Protein AF-A0A953YFQ1-F1 (afdb_monomer)

Radius of gyration: 13.42 Å; Cα contacts (8 Å, |Δi|>4): 39; chains: 1; bounding box: 32×25×30 Å

pLDDT: mean 88.07, std 8.24, range [58.53, 96.0]

Mean predicted aligned error: 4.84 Å

Nearest PDB structures (foldseek):
  4pa1-assembly1_A  TM=6.513E-01  e=3.472E-01  Feline immunodeficiency virus (isolate Petaluma)
  3vqp-assembly1_A  TM=6.114E-01  e=2.579E+00  Human immunodeficiency virus 1
  3ao4-assembly1_A  TM=6.271E-01  e=3.401E+00  Human immunodeficiency virus 1
  3vq4-assembly1_A  TM=6.157E-01  e=3.173E+00  Human immunodeficiency virus 1
  8ouw-assembly1_L  TM=3.887E-01  e=9.594E+00  Caenorhabditis elegans

Structure (mmCIF, N/CA/C/O backbone):
data_AF-A0A953YFQ1-F1
#
_entry.id   AF-A0A953YFQ1-F1
#
loop_
_atom_site.group_PDB
_atom_site.id
_atom_site.type_symbol
_atom_site.label_atom_id
_atom_site.label_alt_id
_atom_site.label_comp_id
_atom_site.label_asym_id
_atom_site.label_entity_id
_atom_site.label_seq_id
_atom_site.pdbx_PDB_ins_code
_atom_site.Cartn_x
_atom_site.Cartn_y
_atom_site.Cartn_z
_atom_site.occupancy
_atom_site.B_iso_or_equiv
_atom_site.auth_seq_id
_atom_site.auth_comp_id
_atom_site.auth_asym_id
_atom_site.auth_atom_id
_atom_site.pdbx_PDB_model_num
ATOM 1 N N . MET A 1 1 ? -1.971 9.712 7.057 1.00 58.53 1 MET A N 1
ATOM 2 C CA . MET A 1 1 ? -0.869 9.237 6.195 1.00 58.53 1 MET A CA 1
ATOM 3 C C . MET A 1 1 ? -1.425 9.109 4.790 1.00 58.53 1 MET A C 1
ATOM 5 O O . MET A 1 1 ? -2.452 8.460 4.638 1.00 58.53 1 MET A O 1
ATOM 9 N N . ASN A 1 2 ? -0.834 9.800 3.816 1.00 75.69 2 ASN A N 1
ATOM 10 C CA . ASN A 1 2 ? -1.333 9.852 2.441 1.00 75.69 2 ASN A CA 1
ATOM 11 C C . ASN A 1 2 ? -0.902 8.595 1.658 1.00 75.69 2 ASN A C 1
ATOM 13 O O . ASN A 1 2 ? 0.214 8.109 1.838 1.00 75.69 2 ASN A O 1
ATOM 17 N N . VAL A 1 3 ? -1.769 8.084 0.777 1.00 77.31 3 VAL A N 1
ATOM 18 C CA . VAL A 1 3 ? -1.480 6.959 -0.133 1.00 77.31 3 VAL A CA 1
ATOM 19 C C . VAL A 1 3 ? -0.246 7.254 -0.984 1.00 77.31 3 VAL A C 1
ATOM 21 O O . VAL A 1 3 ? 0.610 6.387 -1.132 1.00 77.31 3 VAL A O 1
ATOM 24 N N . ASN A 1 4 ? -0.122 8.487 -1.483 1.00 81.62 4 ASN A N 1
ATOM 25 C CA . ASN A 1 4 ? 0.981 8.885 -2.361 1.00 81.62 4 ASN A CA 1
ATOM 26 C C . ASN A 1 4 ? 2.353 8.737 -1.694 1.00 81.62 4 ASN A C 1
ATOM 28 O O . ASN A 1 4 ? 3.328 8.412 -2.367 1.00 81.62 4 ASN A O 1
ATOM 32 N N . ASP A 1 5 ? 2.439 8.950 -0.379 1.00 82.31 5 ASP A N 1
ATOM 33 C CA . ASP A 1 5 ? 3.702 8.814 0.351 1.00 82.31 5 ASP A CA 1
ATOM 34 C C . ASP A 1 5 ? 4.076 7.346 0.566 1.00 82.31 5 ASP A C 1
ATOM 36 O O . ASP A 1 5 ? 5.251 7.001 0.511 1.00 82.31 5 ASP A O 1
ATOM 40 N N . ARG A 1 6 ? 3.085 6.461 0.737 1.00 83.56 6 ARG A N 1
ATOM 41 C CA . ARG A 1 6 ? 3.315 5.013 0.833 1.00 83.56 6 ARG A CA 1
ATOM 42 C C . ARG A 1 6 ? 3.650 4.403 -0.529 1.00 83.56 6 ARG A C 1
ATOM 44 O O . ARG A 1 6 ? 4.533 3.562 -0.603 1.00 83.56 6 ARG A O 1
ATOM 51 N N . LEU A 1 7 ? 2.998 4.856 -1.602 1.00 87.12 7 LEU A N 1
ATOM 52 C CA . LEU A 1 7 ? 3.266 4.388 -2.966 1.00 87.12 7 LEU A CA 1
ATOM 53 C C . LEU A 1 7 ? 4.732 4.613 -3.357 1.00 87.12 7 LEU A C 1
ATOM 55 O O . LEU A 1 7 ? 5.343 3.752 -3.977 1.00 87.12 7 LEU A O 1
ATOM 59 N N . ARG A 1 8 ? 5.320 5.733 -2.920 1.00 87.25 8 ARG A N 1
ATOM 60 C CA . ARG A 1 8 ? 6.730 6.070 -3.169 1.00 87.25 8 ARG A CA 1
ATOM 61 C C . ARG A 1 8 ? 7.734 5.100 -2.554 1.00 87.25 8 ARG A C 1
ATOM 63 O O . ARG A 1 8 ? 8.886 5.129 -2.972 1.00 87.25 8 ARG A O 1
ATOM 70 N N . TRP A 1 9 ? 7.318 4.277 -1.592 1.00 85.19 9 TRP A N 1
ATOM 71 C CA . TRP A 1 9 ? 8.161 3.220 -1.040 1.00 85.19 9 TRP A CA 1
ATOM 72 C C . TRP A 1 9 ? 8.479 2.155 -2.096 1.00 85.19 9 TRP A C 1
ATOM 74 O O . TRP A 1 9 ? 9.639 1.812 -2.282 1.00 85.19 9 TRP A O 1
ATOM 84 N N . GLY A 1 10 ? 7.458 1.663 -2.805 1.00 85.25 10 GLY A N 1
ATOM 85 C CA . GLY A 1 10 ? 7.617 0.634 -3.841 1.00 85.25 10 GLY A CA 1
ATOM 86 C C . GLY A 1 10 ? 7.816 1.192 -5.252 1.00 85.25 10 GLY A C 1
ATOM 87 O O . GLY A 1 10 ? 8.476 0.580 -6.087 1.00 85.25 10 GLY A O 1
ATOM 88 N N . LEU A 1 11 ? 7.289 2.392 -5.511 1.00 90.75 11 LEU A N 1
ATOM 89 C CA . LEU A 1 11 ? 7.353 3.081 -6.799 1.00 90.75 11 LEU A CA 1
ATOM 90 C C . LEU A 1 11 ? 7.926 4.494 -6.611 1.00 90.75 11 LEU A C 1
ATOM 92 O O . LEU A 1 11 ? 7.178 5.479 -6.539 1.00 90.75 11 LEU A O 1
ATOM 96 N N . PRO A 1 12 ? 9.262 4.624 -6.507 1.00 90.00 12 PRO A N 1
ATOM 97 C CA . PRO A 1 12 ? 9.932 5.914 -6.426 1.00 90.00 12 PRO A CA 1
ATOM 98 C C . PRO A 1 12 ? 9.510 6.859 -7.555 1.00 90.00 12 PRO A C 1
ATOM 100 O O . PRO A 1 12 ? 9.201 6.448 -8.669 1.00 90.00 12 PRO A O 1
ATOM 103 N N . ARG A 1 13 ? 9.569 8.171 -7.309 1.00 87.25 13 ARG A N 1
ATOM 104 C CA . ARG A 1 13 ? 9.043 9.195 -8.236 1.00 87.25 13 ARG A CA 1
ATOM 105 C C . ARG A 1 13 ? 9.603 9.129 -9.669 1.00 87.25 13 ARG A C 1
ATOM 107 O O . ARG A 1 13 ? 8.939 9.602 -10.584 1.00 87.25 13 ARG A O 1
ATOM 114 N N . LYS A 1 14 ? 10.819 8.610 -9.856 1.00 90.31 14 LYS A N 1
ATOM 115 C CA . LYS A 1 14 ? 11.485 8.456 -11.163 1.00 90.31 14 LYS A CA 1
ATOM 116 C C . LYS A 1 14 ? 11.680 6.984 -11.554 1.00 90.31 14 LYS A C 1
ATOM 118 O O . LYS A 1 14 ? 12.551 6.683 -12.364 1.00 90.31 14 LYS A O 1
ATOM 123 N N . ALA A 1 15 ? 10.919 6.077 -10.947 1.00 88.81 15 ALA A N 1
ATOM 124 C CA . ALA A 1 15 ? 10.958 4.663 -11.277 1.00 88.81 15 ALA A CA 1
ATOM 125 C C . ALA A 1 15 ? 10.571 4.449 -12.748 1.00 88.81 15 ALA A C 1
ATOM 127 O O . ALA A 1 15 ? 9.575 4.997 -13.227 1.00 88.81 15 ALA A O 1
ATOM 128 N N . ASN A 1 16 ? 11.364 3.658 -13.470 1.00 92.19 16 ASN A N 1
ATOM 129 C CA . ASN A 1 16 ? 10.998 3.220 -14.809 1.00 92.19 16 ASN A CA 1
ATOM 130 C C . ASN A 1 16 ? 10.009 2.060 -14.686 1.00 92.19 16 ASN A C 1
ATOM 132 O O . ASN A 1 16 ? 10.423 0.933 -14.441 1.00 92.19 16 ASN A O 1
ATOM 136 N N . LEU A 1 17 ? 8.720 2.328 -14.892 1.00 89.00 17 LEU A N 1
ATOM 137 C CA . LEU A 1 17 ? 7.661 1.320 -14.762 1.00 89.00 17 LEU A CA 1
ATOM 138 C C . LEU A 1 17 ? 7.836 0.118 -15.701 1.00 89.00 17 LEU A C 1
ATOM 140 O O . LEU A 1 17 ? 7.338 -0.954 -15.398 1.00 89.00 17 LEU A O 1
ATOM 144 N N . ARG A 1 18 ? 8.577 0.258 -16.809 1.00 93.81 18 ARG A N 1
ATOM 145 C CA . ARG A 1 18 ? 8.875 -0.875 -17.704 1.00 93.81 18 ARG A CA 1
ATOM 146 C C . ARG A 1 18 ? 9.860 -1.883 -17.113 1.00 93.81 18 ARG A C 1
ATOM 148 O O . ARG A 1 18 ? 10.022 -2.954 -17.679 1.00 93.81 18 ARG A O 1
ATOM 155 N N . ALA A 1 19 ? 10.563 -1.511 -16.046 1.00 93.19 19 ALA A N 1
ATOM 156 C CA . ALA A 1 19 ? 11.494 -2.389 -15.350 1.00 93.19 19 ALA A CA 1
ATOM 157 C C . ALA A 1 19 ? 10.822 -3.199 -14.229 1.00 93.19 19 ALA A C 1
ATOM 159 O O . ALA A 1 19 ? 11.502 -3.999 -13.600 1.00 93.19 19 ALA A O 1
ATOM 160 N N . TYR A 1 20 ? 9.531 -2.972 -13.970 1.00 94.00 20 TYR A N 1
ATOM 161 C CA . TYR A 1 20 ? 8.764 -3.696 -12.963 1.00 94.00 20 TYR A C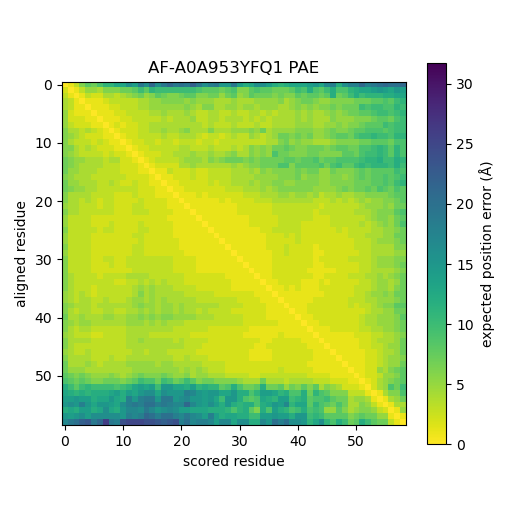A 1
ATOM 162 C C . TYR A 1 20 ? 8.041 -4.861 -13.622 1.00 94.00 20 TYR A C 1
ATOM 164 O O . TYR A 1 20 ? 7.418 -4.702 -14.674 1.00 94.00 20 TYR A O 1
ATOM 172 N N . THR A 1 21 ? 8.134 -6.020 -12.990 1.00 95.88 21 THR A N 1
ATOM 173 C CA . THR A 1 21 ? 7.329 -7.190 -13.323 1.00 95.88 21 THR A CA 1
ATOM 174 C C . THR A 1 21 ? 5.938 -7.066 -12.708 1.00 95.88 21 THR A C 1
ATOM 176 O O . THR A 1 21 ? 5.706 -6.251 -11.811 1.00 95.88 21 THR A O 1
ATOM 179 N N . ASP A 1 22 ? 5.002 -7.890 -13.172 1.00 95.88 22 ASP A N 1
ATOM 180 C CA . ASP A 1 22 ? 3.670 -7.955 -12.567 1.00 95.88 22 ASP A CA 1
ATOM 181 C C . ASP A 1 22 ? 3.740 -8.377 -11.091 1.00 95.88 22 ASP A C 1
ATOM 183 O O . ASP A 1 22 ? 2.964 -7.870 -10.282 1.00 95.88 22 ASP A O 1
ATOM 187 N N . ASP A 1 23 ? 4.714 -9.216 -10.724 1.00 96.00 23 ASP A N 1
ATOM 188 C CA . ASP A 1 23 ? 4.959 -9.630 -9.338 1.00 96.00 23 ASP A CA 1
ATOM 189 C C . ASP A 1 23 ? 5.429 -8.449 -8.477 1.00 96.00 23 ASP A C 1
ATOM 191 O O . ASP A 1 23 ? 4.872 -8.214 -7.405 1.00 96.00 23 ASP A O 1
ATOM 195 N N . ASP A 1 24 ? 6.362 -7.628 -8.980 1.00 93.75 24 ASP A N 1
ATOM 196 C CA . ASP A 1 24 ? 6.800 -6.413 -8.275 1.00 93.75 24 ASP A CA 1
ATOM 197 C C . ASP A 1 24 ? 5.615 -5.466 -8.020 1.00 93.75 24 ASP A C 1
ATOM 199 O O . ASP A 1 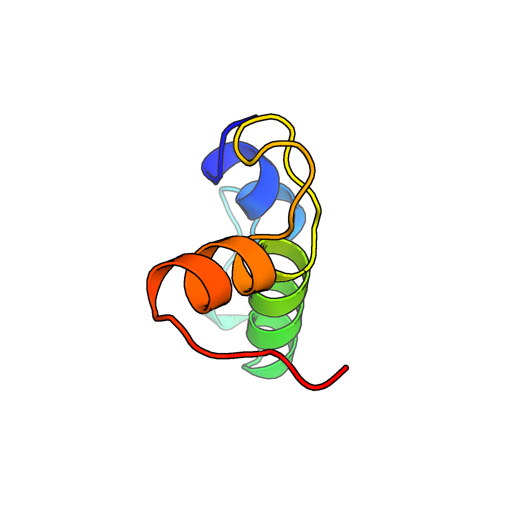24 ? 5.492 -4.848 -6.959 1.00 93.75 24 ASP A O 1
ATOM 203 N N . ILE A 1 25 ? 4.715 -5.338 -9.000 1.00 93.69 25 ILE A N 1
ATOM 204 C CA . ILE A 1 25 ? 3.495 -4.540 -8.854 1.00 93.69 25 ILE A CA 1
ATOM 205 C C . ILE A 1 25 ? 2.530 -5.196 -7.858 1.00 93.69 25 ILE A C 1
ATOM 207 O O . ILE A 1 25 ? 1.934 -4.491 -7.036 1.00 93.69 25 ILE A O 1
ATOM 211 N N . GLY A 1 26 ? 2.406 -6.523 -7.886 1.00 95.19 26 GLY A N 1
ATOM 212 C CA . GLY A 1 26 ? 1.635 -7.319 -6.936 1.00 95.19 26 GLY A CA 1
ATOM 213 C C . GLY A 1 26 ? 2.060 -7.070 -5.491 1.00 95.19 26 GLY A C 1
ATOM 214 O O . GLY A 1 26 ? 1.212 -6.769 -4.648 1.00 95.19 26 GLY A O 1
ATOM 215 N N . ASP A 1 27 ? 3.362 -7.063 -5.218 1.00 93.62 27 ASP A N 1
ATOM 216 C CA . ASP A 1 27 ? 3.922 -6.800 -3.888 1.00 93.62 27 ASP A CA 1
ATOM 217 C C . ASP A 1 27 ? 3.617 -5.382 -3.389 1.00 93.62 27 ASP A C 1
ATOM 219 O O . ASP A 1 27 ? 3.286 -5.167 -2.213 1.00 93.62 27 ASP A O 1
ATOM 223 N N . VAL A 1 28 ? 3.675 -4.389 -4.284 1.00 93.06 28 VAL A N 1
ATOM 224 C CA . VAL A 1 28 ? 3.309 -3.004 -3.957 1.00 93.06 28 VAL A CA 1
ATOM 225 C C . VAL A 1 28 ? 1.821 -2.902 -3.636 1.00 93.06 28 VAL A C 1
ATOM 227 O O . VAL A 1 28 ? 1.444 -2.271 -2.641 1.00 93.06 28 VAL A O 1
ATOM 230 N N . ILE A 1 29 ? 0.968 -3.536 -4.443 1.00 93.44 29 ILE A N 1
ATOM 231 C CA . ILE A 1 29 ? -0.480 -3.590 -4.217 1.00 93.44 29 ILE A CA 1
ATOM 232 C C . ILE A 1 29 ? -0.777 -4.268 -2.881 1.00 93.44 29 ILE A C 1
ATOM 234 O O . ILE A 1 29 ? -1.541 -3.714 -2.086 1.00 93.44 29 ILE A O 1
ATOM 238 N N . TRP A 1 30 ? -0.165 -5.419 -2.605 1.00 94.19 30 TRP A N 1
ATOM 239 C CA . TRP A 1 30 ? -0.356 -6.151 -1.357 1.00 94.19 30 TRP A CA 1
ATOM 240 C C . TRP A 1 30 ? 0.051 -5.300 -0.159 1.00 94.19 30 TRP A C 1
ATOM 242 O O . TRP A 1 30 ? -0.758 -5.065 0.738 1.00 94.19 30 TRP A O 1
ATOM 252 N N . SER A 1 31 ? 1.248 -4.713 -0.196 1.00 92.44 31 SER A N 1
ATOM 253 C CA . SER A 1 31 ? 1.746 -3.837 0.866 1.00 92.44 31 SER A CA 1
ATOM 254 C C . SER A 1 31 ? 0.800 -2.664 1.136 1.00 92.44 31 SER A C 1
ATOM 256 O O . SER A 1 31 ? 0.492 -2.350 2.287 1.00 92.44 31 SER A O 1
ATOM 258 N N . LEU A 1 32 ? 0.287 -2.007 0.093 1.00 92.00 32 LEU A N 1
ATOM 259 C CA . LEU A 1 32 ? -0.643 -0.884 0.246 1.00 92.00 32 LEU A CA 1
ATOM 260 C C . LEU A 1 32 ? -1.968 -1.298 0.887 1.00 92.00 32 LEU A C 1
ATOM 262 O O . LEU A 1 32 ? -2.531 -0.520 1.669 1.00 92.00 32 LEU A O 1
ATOM 266 N N . ASN A 1 33 ? -2.461 -2.479 0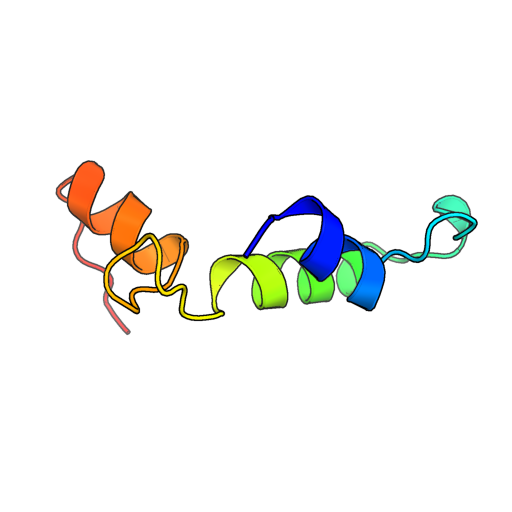.533 1.00 92.62 33 ASN A N 1
ATOM 267 C CA . ASN A 1 33 ? -3.785 -2.952 0.897 1.00 92.62 33 ASN A CA 1
ATOM 268 C C . ASN A 1 33 ? -3.819 -3.670 2.251 1.00 92.62 33 ASN A C 1
ATOM 270 O O . ASN A 1 33 ? -4.781 -3.482 2.995 1.00 92.62 33 ASN A O 1
ATOM 274 N N . ALA A 1 34 ? -2.751 -4.390 2.597 1.00 93.44 34 ALA A N 1
ATOM 275 C CA . ALA A 1 34 ? -2.590 -5.137 3.842 1.00 93.44 34 ALA 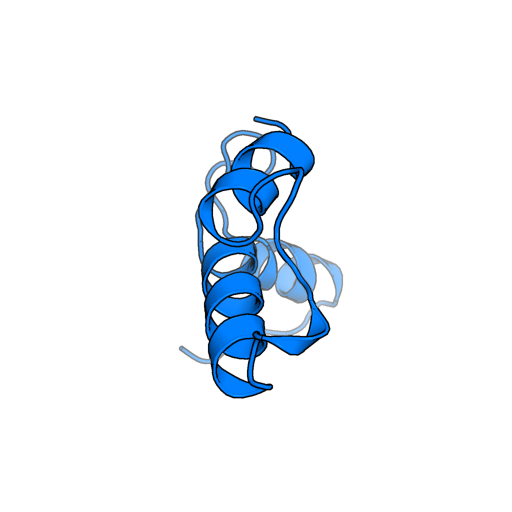A CA 1
ATOM 276 C C . ALA A 1 34 ? -1.996 -4.304 4.993 1.00 93.44 34 ALA A C 1
ATOM 278 O O . ALA A 1 34 ? -1.937 -4.774 6.123 1.00 93.44 34 ALA A O 1
ATOM 279 N N . THR A 1 35 ? -1.558 -3.060 4.754 1.00 91.81 35 THR A N 1
ATOM 280 C CA . THR A 1 35 ? -1.016 -2.222 5.836 1.00 91.81 35 THR A CA 1
ATOM 281 C C . THR A 1 35 ? -2.123 -1.483 6.605 1.00 91.81 35 THR A C 1
ATOM 283 O O . THR A 1 35 ? -2.835 -0.674 5.995 1.00 91.81 35 THR A O 1
ATOM 286 N N . PRO A 1 36 ? -2.202 -1.632 7.944 1.00 93.31 36 PRO A N 1
ATOM 287 C CA . PRO A 1 36 ? -3.105 -0.873 8.810 1.00 93.31 36 PRO A CA 1
ATOM 288 C C . PRO A 1 36 ? -2.940 0.648 8.715 1.00 93.31 36 PRO A C 1
ATOM 290 O O . PRO A 1 36 ? -1.821 1.172 8.628 1.00 93.31 36 PRO A O 1
ATOM 293 N N . ARG A 1 37 ? -4.050 1.398 8.773 1.00 90.88 37 ARG A N 1
ATOM 294 C CA . ARG A 1 37 ? -4.030 2.867 8.645 1.00 90.88 37 ARG A CA 1
ATOM 295 C C . ARG A 1 37 ? -4.810 3.564 9.751 1.00 90.88 37 ARG A C 1
ATOM 297 O O . ARG A 1 37 ? -5.986 3.299 9.959 1.00 90.88 37 ARG A O 1
ATOM 304 N N . LYS A 1 38 ? -4.200 4.580 10.374 1.00 90.12 38 LYS A N 1
ATOM 305 C CA . LYS A 1 38 ? -4.847 5.399 11.421 1.00 90.12 38 LYS A CA 1
ATOM 306 C C . LYS A 1 38 ? -6.166 6.042 10.963 1.00 90.12 38 LYS A C 1
ATOM 308 O O . LYS A 1 38 ? -7.094 6.143 11.751 1.00 90.12 38 LYS A O 1
ATOM 313 N N . CYS A 1 39 ? -6.266 6.463 9.697 1.00 88.94 39 CYS A N 1
ATOM 314 C CA . CYS A 1 39 ? -7.498 7.051 9.152 1.0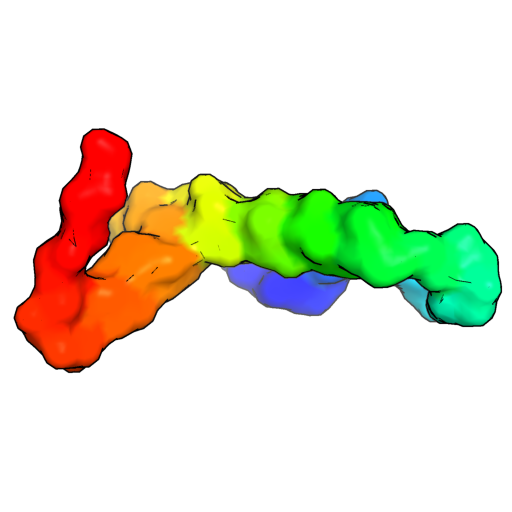0 88.94 39 CYS A CA 1
ATOM 315 C C . CYS A 1 39 ? -8.626 6.032 8.920 1.00 88.94 39 CYS A C 1
ATOM 317 O O . CYS A 1 39 ? -9.749 6.445 8.674 1.00 88.94 39 CYS A O 1
ATOM 319 N N . LEU A 1 40 ? -8.326 4.734 9.003 1.00 89.44 40 LEU A N 1
ATOM 320 C CA . LEU A 1 40 ? -9.283 3.628 8.941 1.00 89.44 40 LEU A CA 1
ATOM 321 C C . LEU A 1 40 ? -9.468 2.981 10.325 1.00 89.44 40 LEU A C 1
ATOM 323 O O . LEU A 1 40 ? -9.780 1.804 10.418 1.00 89.44 40 LEU A O 1
ATOM 327 N N . GLY A 1 41 ? -9.166 3.694 11.417 1.00 92.56 41 GLY A N 1
ATOM 328 C CA . GLY A 1 41 ? -9.235 3.109 12.762 1.00 92.56 41 GLY A CA 1
ATOM 329 C C . GLY A 1 41 ? -8.222 1.984 12.997 1.00 92.56 41 GLY A C 1
ATOM 330 O O . GLY A 1 41 ? -8.490 1.083 13.777 1.00 92.56 41 GLY A O 1
ATOM 331 N N . PHE A 1 42 ? -7.066 2.040 12.325 1.00 92.38 42 PHE A N 1
ATOM 332 C CA . PHE A 1 42 ? -6.045 0.982 12.308 1.00 92.38 42 PHE A CA 1
ATOM 333 C C . PHE A 1 42 ? -6.482 -0.324 11.631 1.00 92.38 42 PHE A C 1
ATOM 335 O O . PHE A 1 42 ? -5.828 -1.341 11.815 1.00 92.38 42 PHE A O 1
ATOM 342 N N . GLN A 1 43 ? -7.504 -0.279 10.778 1.00 92.75 43 GLN A N 1
ATOM 343 C CA . GLN A 1 43 ? -7.812 -1.369 9.852 1.00 92.75 43 GLN A CA 1
ATOM 344 C C . GLN A 1 43 ? -6.971 -1.269 8.574 1.00 92.75 43 GLN A C 1
ATOM 346 O O . GLN A 1 43 ? -6.475 -0.190 8.202 1.00 92.75 43 GLN A O 1
ATOM 351 N N . THR A 1 44 ? -6.801 -2.402 7.900 1.00 93.88 44 THR A N 1
ATOM 352 C CA . THR A 1 44 ? -6.242 -2.472 6.548 1.00 93.88 44 THR A CA 1
ATOM 353 C C . THR A 1 44 ? -7.264 -1.977 5.520 1.00 93.88 44 THR A C 1
ATOM 355 O O . THR A 1 44 ? -8.457 -1.843 5.804 1.00 93.88 44 THR A O 1
ATOM 358 N N . ALA A 1 45 ? -6.812 -1.657 4.304 1.00 92.19 45 ALA A N 1
ATOM 359 C CA . ALA A 1 45 ? -7.743 -1.231 3.259 1.00 92.19 45 ALA A CA 1
ATOM 360 C C . ALA A 1 45 ? -8.667 -2.383 2.831 1.00 92.19 45 ALA A C 1
ATOM 362 O O . ALA A 1 45 ? -9.834 -2.139 2.536 1.00 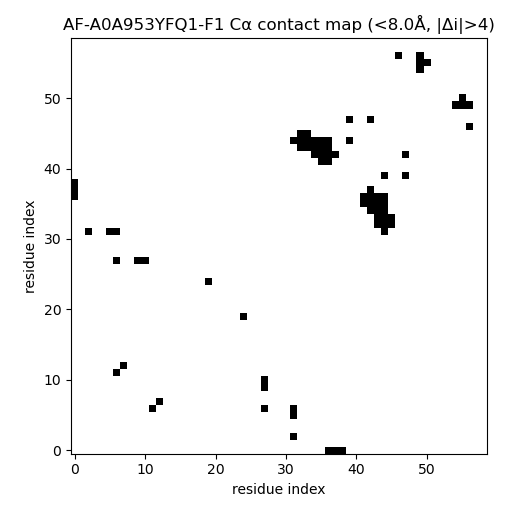92.19 45 ALA A O 1
ATOM 363 N N . ILE A 1 46 ? -8.154 -3.619 2.844 1.00 94.25 46 ILE A N 1
ATOM 364 C CA . ILE A 1 46 ? -8.922 -4.830 2.527 1.00 94.25 46 ILE A CA 1
ATOM 365 C C . ILE A 1 46 ? -10.038 -5.029 3.557 1.00 94.25 46 ILE A C 1
ATOM 367 O O . ILE A 1 46 ? -11.197 -5.172 3.173 1.00 94.25 46 ILE A O 1
ATOM 371 N N . GLU A 1 47 ? -9.717 -4.944 4.850 1.00 93.62 47 GLU A N 1
ATOM 372 C CA . GLU A 1 47 ? -10.695 -5.050 5.943 1.00 93.62 47 GLU A CA 1
ATOM 373 C C . GLU A 1 47 ? -11.780 -3.977 5.851 1.00 93.62 47 GLU A C 1
ATOM 375 O O . GLU A 1 47 ? -12.971 -4.286 5.875 1.00 93.62 47 GLU A O 1
ATOM 380 N N . ALA A 1 48 ? -11.377 -2.713 5.701 1.00 93.00 48 ALA A N 1
ATOM 381 C CA . ALA A 1 48 ? -12.317 -1.602 5.624 1.00 93.00 48 ALA A CA 1
ATOM 382 C C . ALA A 1 48 ? -13.238 -1.717 4.396 1.00 93.00 48 ALA A C 1
ATOM 384 O O . ALA A 1 48 ? -14.430 -1.408 4.470 1.00 93.00 48 ALA A O 1
ATOM 385 N N . PHE A 1 49 ? -12.699 -2.180 3.265 1.00 91.69 49 PHE A N 1
ATOM 386 C CA . PHE A 1 49 ? -13.478 -2.398 2.052 1.00 91.69 49 PHE A CA 1
ATOM 387 C C . PHE A 1 49 ? -14.471 -3.554 2.209 1.00 91.69 49 PHE A C 1
ATOM 389 O O . PHE A 1 49 ? -15.638 -3.405 1.846 1.00 91.69 49 PHE A O 1
ATOM 396 N N . ALA A 1 50 ? -14.041 -4.680 2.777 1.00 91.44 50 ALA A N 1
ATOM 397 C CA . ALA A 1 50 ? -14.903 -5.834 3.004 1.00 91.44 50 ALA A CA 1
ATOM 398 C C . ALA A 1 50 ? -16.044 -5.511 3.980 1.00 91.44 50 ALA A C 1
ATOM 400 O O . ALA A 1 50 ? -17.208 -5.775 3.675 1.00 91.44 50 ALA A O 1
ATOM 401 N N . ALA A 1 51 ? -15.731 -4.811 5.077 1.00 89.44 51 ALA A N 1
ATOM 402 C CA . ALA A 1 51 ? -16.721 -4.328 6.034 1.00 89.44 51 ALA A CA 1
ATOM 403 C C . ALA A 1 51 ? -17.765 -3.412 5.374 1.00 89.44 51 ALA A C 1
ATOM 405 O O . ALA A 1 51 ? -18.959 -3.550 5.632 1.00 89.44 51 ALA A O 1
ATOM 406 N N . ASN A 1 52 ? -17.344 -2.516 4.472 1.00 89.00 52 ASN A N 1
ATOM 407 C CA . ASN A 1 52 ? -18.263 -1.653 3.724 1.00 89.00 52 ASN A CA 1
ATOM 408 C C . ASN A 1 52 ? -19.173 -2.450 2.770 1.00 89.00 52 ASN A C 1
ATOM 410 O O . ASN A 1 52 ? -20.342 -2.117 2.597 1.00 89.00 52 ASN A O 1
ATOM 414 N N . ARG A 1 53 ? -18.650 -3.526 2.171 1.00 85.56 53 ARG A N 1
ATOM 415 C CA . ARG A 1 53 ? -19.392 -4.401 1.251 1.00 85.56 53 ARG A CA 1
ATOM 416 C C . ARG A 1 53 ? -20.292 -5.420 1.956 1.00 85.56 53 ARG A C 1
ATOM 418 O O . ARG A 1 53 ? -21.007 -6.138 1.263 1.00 85.56 53 ARG A O 1
ATOM 425 N N . GLY A 1 54 ? -20.268 -5.494 3.289 1.00 79.56 54 GLY A N 1
ATOM 426 C CA . GLY A 1 54 ? -20.971 -6.532 4.050 1.00 79.56 54 GLY A CA 1
ATOM 427 C C . GLY A 1 54 ? -20.403 -7.934 3.812 1.00 79.56 54 GLY A C 1
ATOM 428 O O . GLY A 1 54 ? -21.093 -8.923 4.040 1.00 79.56 54 GLY A O 1
ATOM 429 N N . VAL A 1 55 ? -19.164 -8.016 3.322 1.00 76.06 55 VAL A N 1
ATOM 430 C CA . VAL A 1 55 ? -18.465 -9.272 3.050 1.00 76.06 55 VAL A CA 1
ATOM 431 C C . VAL A 1 55 ? -17.541 -9.564 4.222 1.00 76.06 55 VAL A C 1
ATOM 433 O O . VAL A 1 55 ? -16.799 -8.692 4.675 1.00 76.06 55 VAL A O 1
ATOM 436 N N . THR A 1 56 ? -17.583 -10.794 4.718 1.00 73.12 56 THR A N 1
ATOM 437 C CA . THR A 1 56 ? -16.677 -11.278 5.759 1.00 73.12 56 THR A CA 1
ATOM 438 C C . THR A 1 56 ? -15.403 -11.797 5.103 1.00 73.12 56 THR A C 1
ATOM 440 O O . THR A 1 56 ? -15.467 -12.558 4.139 1.00 73.12 56 THR A O 1
ATOM 443 N N . LEU A 1 57 ? -14.243 -11.357 5.590 1.00 73.88 57 LEU A N 1
ATOM 444 C CA . LEU A 1 57 ? -12.962 -11.908 5.159 1.00 73.88 57 LEU A CA 1
ATOM 445 C C . LEU A 1 57 ? -12.664 -13.137 6.011 1.00 73.88 57 LEU A C 1
ATOM 447 O O . LEU A 1 57 ? -12.437 -13.005 7.212 1.00 73.88 57 LEU A O 1
ATOM 451 N N . GLU A 1 58 ? -12.678 -14.311 5.391 1.00 69.94 58 GLU A N 1
ATOM 452 C CA . GLU A 1 58 ? -12.064 -15.510 5.959 1.00 69.94 58 GLU A CA 1
ATOM 453 C C . GLU A 1 58 ? -10.543 -15.315 5.846 1.00 69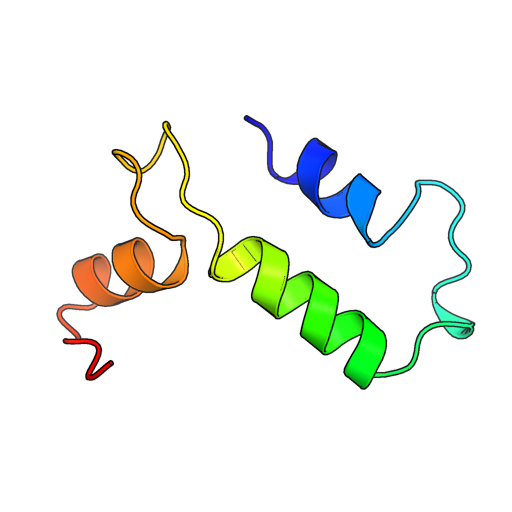.94 58 GLU A C 1
ATOM 455 O O . GLU A 1 58 ? -10.023 -15.149 4.739 1.00 69.94 58 GLU A O 1
ATOM 460 N N . MET A 1 59 ? -9.861 -15.220 6.987 1.00 58.88 59 MET A N 1
ATOM 461 C CA . MET A 1 59 ? -8.404 -15.054 7.078 1.00 58.88 59 MET A CA 1
ATOM 462 C C . MET A 1 59 ? -7.685 -16.397 7.064 1.00 58.88 59 MET A C 1
ATOM 464 O O . MET A 1 59 ? -8.130 -17.298 7.808 1.00 58.88 59 MET A O 1
#

Solvent-accessible surface area (backbone atoms only — not comparable to full-atom values): 3672 Å² total; per-residue (Å²): 134,61,66,72,66,58,48,37,73,75,49,43,97,83,59,62,69,87,80,55,51,73,64,60,51,47,52,44,52,46,54,63,31,69,42,61,30,75,93,56,78,55,33,23,52,56,56,54,50,29,59,74,69,75,43,82,81,87,127

Sequence (59 aa):
MNVNDRLRWGLPRKANLRAYTDDDIGDVIWSLNATPRKCLGFQTAIEAFAANRGVTLEM

Foldseek 3Di:
DDLVVLLCVLAPPPDDPVVDDPVSVVVSVCCQQCAFDVVQVRHGNVVSVCVVVVHDDDD

Secondary structure (DSSP, 8-state):
--HHHHHHHHS-TT--GGG--HHHHHHHHHHHHHS-BGGGTTB-HHHHHHHHHT-----

=== Feature glossary ===
Each block in this record encodes a different view of the same protein. In brief:

Predicted aligned error. PAE(i, j) answers: if I align the predicted and true structures on residue i, how far off (in Å) do I expect residue j to be? A block-diagonal PAE matrix with low values on the blocks and high values off-diagonal is the signature of a multi-domain protein with confidently predicted domains but uncertain inter-domain orientation.

Contact-map, Ramachandran, and PAE plots. Plot images: a contact map (which residues are close in 3D, as an N×N binary image), a Ramachandran scatter (backbone torsion angles, revealing secondary-structure composition at a glance), and — for AlphaFold structures — a PAE heatmap (pairwise prediction confidence).

Backbone torsions (φ/ψ). φ (phi) and ψ (psi) are the two rotatable backbone dihedrals per residue: φ is the C(i-1)–N–Cα–C torsion, ψ is the N–Cα–C–N(i+1) torsion, both in degrees on (−180°, 180°]. α-helical residues cluster near (−60°, −45°); β-strand residues near (−120°, +130°). A Ramachandran plot is simply a scatter of (φ, ψ) for every residue.

Foldseek 3Di. A 3Di character summarizes, for each residue, the relative orientation of the Cα frame of its nearest spatial neighbor. Because it encodes fold topology rather than chemistry, 3Di alignments detect remote structural similarity that sequence alignment misses.

Radius of gyration, Cα contacts, bounding box. Three whole-structure scalars: the radius of gyration (RMS distance of Cα from centroid, in Å), the count of Cα–Cα contacts (pairs closer than 8 Å and separated by more than four residues in sequence — i.e. tertiary, not local, contacts), and the bounding-box dimensions. Together they distinguish compact globular folds from extended fibres or disordered chains.

Sequence. Sequence gives the chain of amino acids in standard 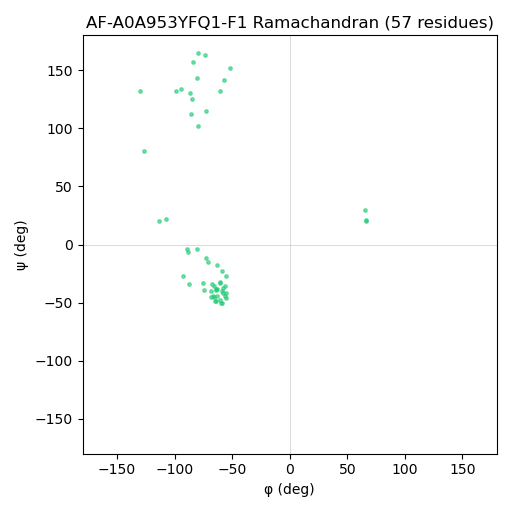one-letter code (A=alanine, C=cysteine, …, Y=tyrosine), read N→C. It is the only feature that is directly encoded by the gene; all structural features are derived from the folded form of this sequence.

mmCIF coordinates. Atomic coordinates in PDBx/mmCIF format — the same representation the Protein Data Bank distributes. Each line of the _atom_site loop places one backbone atom in Cartesian space (units: ångströms, origin: arbitrary).

Secondary structure (3-state, P-SEA). Three-state secondary structure (P-SEA) collapses the eight DSSP classes into helix (a), strand (b), and coil (c). P-SEA assigns these from Cα geometry alone — distances and angles — without requiring backbone oxygens, so it works on any Cα trace.

InterPro / GO / CATH / organism. Functional annotations link the protein to curated databases. InterPro entries identify conserved domains and families by matching the sequence against member-database signatures (Pfam, PROSITE, CDD, …). Gene Ontology (GO) terms describe molecular function, biological process, and cellular component in a controlled vocabulary. CATH places the structure in a hierarchical fold classification (Class/Architecture/Topology/Homologous-superfamily). The organism is the source species.

B-factor. B-factor (Debye–Waller factor) reflects atomic displacement in the crystal lattice. It is an experimental observable (units Å²), not a prediction; low values mean the atom is pinned down, high values mean it moves or is heterogeneous across the crystal.

Rendered structure images. Structure images are PyMOL renders from six orthogonal camera directions. Cartoon representation draws helices as coils and strands as arrows; sticks shows the backbone as bonds; surface shows the solvent-excluded envelope. Rainbow coloring maps sequence position to hue (blue→red, N→C); chain coloring assigns a distinct color per polypeptide.

Solvent-accessible surface area. Solvent-accessible surface area (SASA) is the area in Å² traced out by the centre of a 1.4 Å probe sphere (a water molecule) rolled over the protein's van der Waals surface (Shrake–Rupley / Lee–Richards construction). Buried residues have near-zero SASA; fully exposed residues can exceed 200 Å². The total SASA scales roughly with the number of surface residues.

Secondary structure (8-state, DSSP). The SS8 string is DSSP's per-residue secondary-structure call. α-helix (H) means an i→i+4 H-bon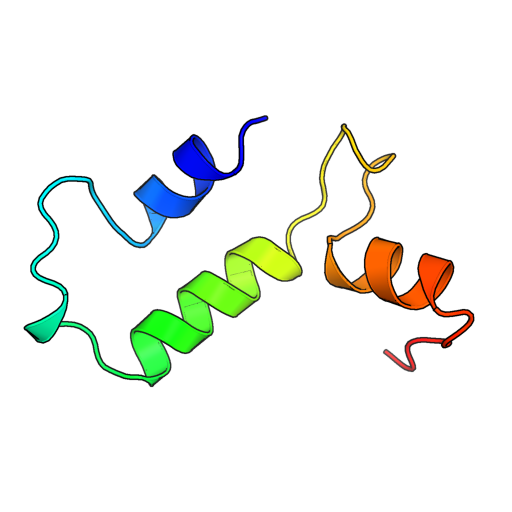d ladder; β-strand (E) means the residue participates in a β-sheet; 3₁₀ (G) and π (I) are tighter and wider helices; T/S are turns/bends; '-' is loop.

pLDDT. For AlphaFold models, the B-factor field carries pLDDT — the model's own estimate of local accuracy on a 0–100 scale. Regions with pLDDT<50 should be treated as essentially unmodeled; they often correspond to intrinsically disordered segments.

Nearest PDB structures. Nearest PDB neighbors are the top structural matches found by Foldseek when searching this structure against the entire Protein Data Bank. Each hit reports a TM-score (0 to 1; >0.5 almost always implies the same fold) and an E-value. These are *structural* homologs — they may share no detectable sequence similarity.